Protein AF-A0A838S2W0-F1 (afdb_monomer)

Structure (mmCIF, N/CA/C/O backbone):
data_AF-A0A838S2W0-F1
#
_entry.id   AF-A0A838S2W0-F1
#
loop_
_atom_site.group_PDB
_atom_site.id
_atom_site.type_symbol
_atom_site.label_atom_id
_atom_site.label_alt_id
_atom_site.label_comp_id
_atom_site.label_asym_id
_atom_site.label_entity_id
_atom_site.label_seq_id
_atom_site.pdbx_PDB_ins_code
_atom_site.Cartn_x
_atom_site.Cartn_y
_atom_site.Cartn_z
_atom_site.occupancy
_atom_site.B_iso_or_equiv
_atom_site.auth_seq_id
_atom_site.auth_comp_id
_atom_site.auth_asym_id
_atom_site.auth_atom_id
_atom_site.pdbx_PDB_model_num
ATOM 1 N N . MET A 1 1 ? 4.222 12.326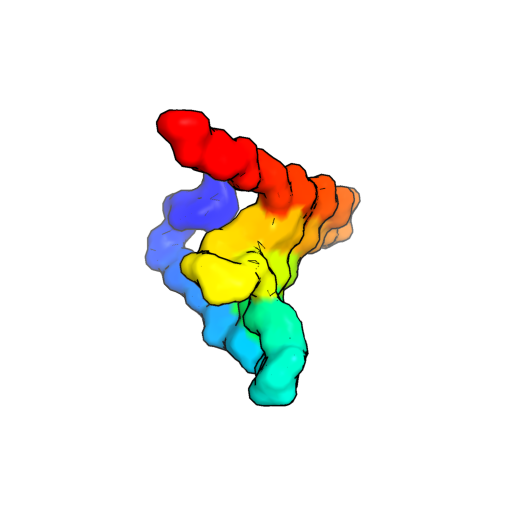 -13.132 1.00 43.62 1 MET A N 1
ATOM 2 C CA . MET A 1 1 ? 3.404 11.794 -12.017 1.00 43.62 1 MET A CA 1
ATOM 3 C C . MET A 1 1 ? 3.253 10.286 -12.200 1.00 43.62 1 MET A C 1
ATOM 5 O O . MET A 1 1 ? 3.037 9.881 -13.336 1.00 43.62 1 MET A O 1
ATOM 9 N N . PRO A 1 2 ? 3.388 9.459 -11.147 1.00 50.50 2 PRO A N 1
ATOM 10 C CA . PRO A 1 2 ? 3.505 7.990 -11.249 1.00 50.50 2 PRO A CA 1
ATOM 11 C C . PRO A 1 2 ? 2.256 7.270 -11.787 1.00 50.50 2 PRO A C 1
ATOM 13 O O . PRO A 1 2 ? 2.321 6.106 -12.159 1.00 50.50 2 PRO A O 1
ATOM 16 N N . TYR A 1 3 ? 1.137 7.986 -11.896 1.00 54.22 3 TYR A N 1
ATOM 17 C CA . TYR A 1 3 ? -0.143 7.489 -12.405 1.00 54.22 3 TYR A CA 1
ATOM 18 C C . TYR A 1 3 ? -0.345 7.713 -13.919 1.00 54.22 3 TYR A C 1
ATOM 20 O O . TYR A 1 3 ? -1.408 7.405 -14.443 1.00 54.22 3 TYR A O 1
ATOM 28 N N . ALA A 1 4 ? 0.629 8.305 -14.623 1.00 51.97 4 ALA A N 1
ATOM 29 C CA . ALA A 1 4 ? 0.387 8.972 -15.910 1.00 51.97 4 ALA A CA 1
ATOM 30 C C . ALA A 1 4 ? 0.770 8.180 -17.177 1.00 51.97 4 ALA A C 1
ATOM 32 O O . ALA A 1 4 ? 0.619 8.712 -18.272 1.00 51.97 4 ALA A O 1
ATOM 33 N N . SER A 1 5 ? 1.270 6.943 -17.079 1.00 61.25 5 SER A N 1
ATOM 34 C CA . SER A 1 5 ? 1.730 6.182 -18.259 1.00 61.25 5 SER A CA 1
ATOM 35 C C . SER A 1 5 ? 0.646 5.335 -18.942 1.00 61.25 5 SER A C 1
ATOM 37 O O . SER A 1 5 ? 0.952 4.604 -19.879 1.00 61.25 5 SER A O 1
ATOM 39 N N . GLY A 1 6 ? -0.608 5.395 -18.478 1.00 61.69 6 GLY A N 1
ATOM 40 C CA . GLY A 1 6 ? -1.727 4.638 -19.058 1.00 61.69 6 GLY A CA 1
ATOM 41 C C . GLY A 1 6 ? -1.735 3.137 -18.735 1.00 61.69 6 GLY A C 1
ATOM 42 O O . GLY A 1 6 ? -2.672 2.442 -19.115 1.00 61.69 6 GLY A O 1
ATOM 43 N N . VAL A 1 7 ? -0.734 2.631 -18.006 1.00 69.25 7 VAL A N 1
ATOM 44 C CA . VAL A 1 7 ? -0.705 1.247 -17.514 1.00 69.25 7 VAL A CA 1
ATOM 45 C C . VAL A 1 7 ? -1.325 1.197 -16.121 1.00 69.25 7 VAL A C 1
ATOM 47 O O . VAL A 1 7 ? -0.838 1.853 -15.198 1.00 69.25 7 VAL A O 1
ATOM 50 N N . ALA A 1 8 ? -2.393 0.410 -15.969 1.00 70.00 8 ALA A N 1
ATOM 51 C CA . ALA A 1 8 ? -3.036 0.204 -14.678 1.00 70.00 8 ALA A CA 1
ATOM 52 C C . ALA A 1 8 ? -2.060 -0.464 -13.689 1.00 70.00 8 ALA A C 1
ATOM 54 O O . ALA A 1 8 ? -1.358 -1.410 -14.064 1.00 70.00 8 ALA A O 1
ATOM 55 N N . PRO A 1 9 ? -1.993 0.003 -12.432 1.00 76.88 9 PRO A N 1
ATOM 56 C CA . PRO A 1 9 ? -1.149 -0.627 -11.434 1.00 76.88 9 PRO A CA 1
ATOM 57 C C . PRO A 1 9 ? -1.665 -2.020 -11.075 1.00 76.88 9 PRO A C 1
ATOM 59 O O . PRO A 1 9 ? -2.871 -2.253 -10.982 1.00 76.88 9 PRO A O 1
ATOM 62 N N . LEU A 1 10 ? -0.737 -2.938 -10.811 1.00 81.56 10 LEU A N 1
ATOM 63 C CA . LEU A 1 10 ? -1.069 -4.240 -10.236 1.00 81.56 10 LEU A CA 1
ATOM 64 C C . LEU A 1 10 ? -1.323 -4.055 -8.745 1.00 81.56 10 LEU A C 1
ATOM 66 O O . LEU A 1 10 ? -0.416 -3.624 -8.037 1.00 81.56 10 LEU A O 1
ATOM 70 N N . ALA A 1 11 ? -2.528 -4.377 -8.279 1.00 88.00 11 ALA A N 1
ATOM 71 C CA . ALA A 1 11 ? -2.925 -4.220 -6.886 1.00 88.00 11 ALA A CA 1
ATOM 72 C C . ALA A 1 11 ? -3.182 -5.573 -6.223 1.00 88.00 11 ALA A C 1
ATOM 74 O O . ALA A 1 11 ? -3.974 -6.372 -6.720 1.00 88.00 11 ALA A O 1
ATOM 75 N N . VAL A 1 12 ? -2.544 -5.815 -5.077 1.00 92.75 12 VAL A N 1
ATOM 76 C CA . VAL A 1 12 ? -2.738 -7.031 -4.279 1.00 92.75 12 VAL A CA 1
ATOM 77 C C . VAL A 1 12 ? -2.942 -6.654 -2.820 1.00 92.75 12 VAL A C 1
ATOM 79 O O . VAL A 1 12 ? -2.152 -5.903 -2.245 1.00 92.75 12 VAL A O 1
ATOM 82 N N . ARG A 1 13 ? -3.989 -7.198 -2.195 1.00 93.94 13 ARG A N 1
ATOM 83 C CA . ARG A 1 13 ? -4.141 -7.139 -0.740 1.00 93.94 13 ARG A CA 1
ATOM 84 C C . ARG A 1 13 ? -3.205 -8.160 -0.100 1.00 93.94 13 ARG A C 1
ATOM 86 O O . ARG A 1 13 ? -3.283 -9.341 -0.414 1.00 93.94 13 ARG A O 1
ATOM 93 N N . ILE A 1 14 ? -2.345 -7.699 0.805 1.00 95.44 14 ILE A N 1
ATOM 94 C CA . ILE A 1 14 ? -1.343 -8.540 1.485 1.00 95.44 14 ILE A CA 1
ATOM 95 C C . ILE A 1 14 ? -1.602 -8.695 2.987 1.00 95.44 14 ILE A C 1
ATOM 97 O O . I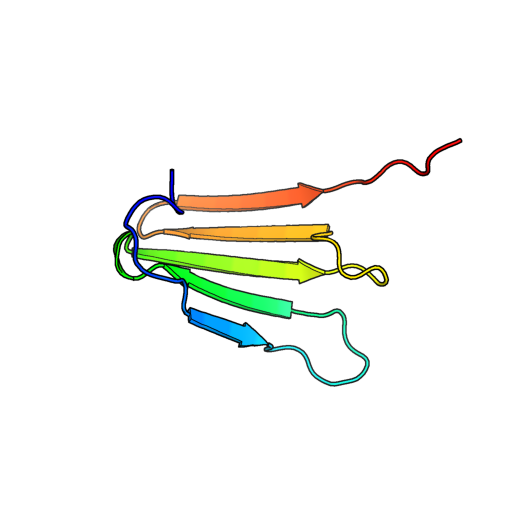LE A 1 14 ? -0.865 -9.403 3.668 1.00 95.44 14 ILE A O 1
ATOM 101 N N . SER A 1 15 ? -2.623 -8.021 3.524 1.00 94.56 15 SER A N 1
ATOM 102 C CA . SER A 1 15 ? -3.037 -8.200 4.915 1.00 94.56 15 SER A CA 1
ATOM 103 C C . SER A 1 15 ? -3.999 -9.371 5.076 1.00 94.56 15 SER A C 1
ATOM 105 O O . SER A 1 15 ? -4.825 -9.642 4.199 1.00 94.56 15 SER A O 1
ATOM 107 N N . ARG A 1 16 ? -3.918 -10.027 6.236 1.00 90.94 16 ARG A N 1
ATOM 108 C CA . ARG A 1 16 ? -4.868 -11.061 6.653 1.00 90.94 16 ARG A CA 1
ATOM 109 C C . ARG A 1 16 ? -6.202 -10.441 7.075 1.00 90.94 16 ARG A C 1
ATOM 111 O O . ARG A 1 16 ? -6.340 -9.221 7.205 1.00 90.94 16 ARG A O 1
ATOM 118 N N . GLU A 1 17 ? -7.206 -11.288 7.254 1.00 85.50 17 GLU A N 1
ATOM 119 C CA . GLU A 1 17 ? -8.466 -10.883 7.873 1.00 85.50 17 GLU A CA 1
ATOM 120 C C . GLU A 1 17 ? -8.222 -10.464 9.332 1.00 85.50 17 GLU A C 1
ATOM 122 O O . GLU A 1 17 ? -7.399 -11.063 10.022 1.00 85.50 17 GLU A O 1
ATOM 127 N N . GLY A 1 18 ? -8.873 -9.386 9.777 1.00 84.25 18 GLY A N 1
ATOM 128 C CA . GLY A 1 18 ? -8.667 -8.802 11.109 1.00 84.25 18 GLY A CA 1
ATOM 129 C C . GLY A 1 18 ? -7.434 -7.898 11.264 1.00 84.25 18 GLY A C 1
ATOM 130 O O . GLY A 1 18 ? -7.304 -7.233 12.287 1.00 84.25 18 GLY A O 1
ATOM 131 N N . GLU A 1 19 ? -6.548 -7.811 10.265 1.00 89.44 19 GLU A N 1
ATOM 132 C CA . GLU A 1 19 ? -5.441 -6.844 10.246 1.00 89.44 19 GLU A CA 1
ATOM 133 C C . GLU A 1 19 ? -5.801 -5.571 9.456 1.00 89.44 19 GLU A C 1
ATOM 135 O O . GLU A 1 19 ? -6.609 -5.646 8.520 1.00 89.44 19 GLU A O 1
ATOM 140 N N . PRO A 1 20 ? -5.147 -4.420 9.740 1.00 90.00 20 PRO A N 1
ATOM 141 C CA . PRO A 1 20 ? -5.261 -3.227 8.904 1.00 90.00 20 PRO A CA 1
ATOM 142 C C . PRO A 1 20 ? -5.055 -3.565 7.428 1.00 90.00 20 PRO A C 1
ATOM 144 O O . PRO A 1 20 ? -4.147 -4.326 7.074 1.00 90.00 20 PRO A O 1
ATOM 147 N N . VAL A 1 21 ? -5.904 -3.019 6.555 1.00 95.62 21 VAL A N 1
ATOM 148 C CA . VAL A 1 21 ? -5.853 -3.354 5.129 1.00 95.62 21 VAL A CA 1
ATOM 149 C C . VAL A 1 21 ? -4.542 -2.844 4.541 1.00 95.62 21 VAL A C 1
ATOM 151 O O . VAL A 1 21 ? -4.252 -1.652 4.595 1.00 95.62 21 VAL A O 1
ATOM 154 N N . ARG A 1 22 ? -3.748 -3.753 3.967 1.00 96.31 22 ARG A N 1
ATOM 155 C CA . ARG A 1 22 ? -2.492 -3.420 3.287 1.00 96.31 22 ARG A CA 1
ATOM 156 C C . ARG A 1 22 ? -2.586 -3.764 1.811 1.00 96.31 22 ARG A C 1
ATOM 158 O O . ARG A 1 22 ? -2.868 -4.916 1.473 1.00 96.31 22 ARG A O 1
ATOM 165 N N . LEU A 1 23 ? -2.323 -2.785 0.952 1.00 95.12 23 LEU A N 1
ATOM 166 C CA . LEU A 1 23 ? -2.340 -2.934 -0.503 1.00 95.12 23 LEU A CA 1
ATOM 167 C C . LEU A 1 23 ? -0.936 -2.722 -1.065 1.00 95.12 23 LEU A C 1
ATOM 169 O O . LEU A 1 23 ? -0.351 -1.656 -0.889 1.00 95.12 23 LEU A O 1
ATOM 173 N N . ALA A 1 24 ? -0.411 -3.723 -1.763 1.00 94.25 24 ALA A N 1
ATOM 174 C CA . ALA A 1 24 ? 0.787 -3.598 -2.577 1.00 94.25 24 ALA A CA 1
ATOM 175 C C . ALA A 1 24 ? 0.386 -3.203 -4.003 1.00 94.25 24 ALA A C 1
ATOM 177 O O . ALA A 1 24 ? -0.398 -3.901 -4.644 1.00 94.25 24 ALA A O 1
ATOM 178 N N . LEU A 1 25 ? 0.925 -2.086 -4.483 1.00 92.38 25 LEU A N 1
ATOM 179 C CA . LEU A 1 25 ? 0.732 -1.548 -5.823 1.00 92.38 25 LEU A CA 1
ATOM 180 C C . LEU A 1 25 ? 2.056 -1.581 -6.589 1.00 92.38 25 LEU A C 1
ATOM 182 O O . LEU A 1 25 ? 3.055 -1.023 -6.134 1.00 92.38 25 LEU A O 1
ATOM 186 N N . GLY A 1 26 ? 2.069 -2.206 -7.762 1.00 89.94 26 GLY A N 1
ATOM 187 C CA . GLY A 1 26 ? 3.183 -2.140 -8.705 1.00 89.94 26 GLY A CA 1
ATOM 188 C C . GLY A 1 26 ? 2.859 -1.209 -9.867 1.00 89.94 26 GLY A C 1
ATOM 189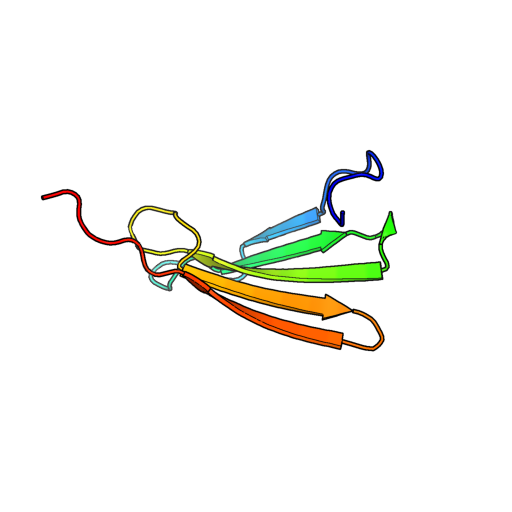 O O . GLY A 1 26 ? 1.803 -1.355 -10.478 1.00 89.94 26 GLY A O 1
ATOM 190 N N . PHE A 1 27 ? 3.778 -0.302 -10.206 1.00 86.19 27 PHE A N 1
ATOM 191 C CA . PHE A 1 27 ? 3.717 0.569 -11.385 1.00 86.19 27 PHE A CA 1
ATOM 192 C C . PHE A 1 27 ? 4.852 0.185 -12.352 1.00 86.19 27 PHE A C 1
ATOM 194 O O . PHE A 1 27 ? 5.913 0.820 -12.333 1.00 86.19 27 PHE A O 1
ATOM 201 N N . PRO A 1 28 ? 4.677 -0.855 -13.197 1.00 79.00 28 PRO A N 1
ATOM 202 C CA . PRO A 1 28 ? 5.767 -1.413 -14.002 1.00 79.00 28 PRO A CA 1
ATOM 203 C C . PRO A 1 28 ? 6.413 -0.384 -14.929 1.00 79.00 28 PRO A C 1
ATOM 205 O O . PRO A 1 28 ? 7.634 -0.284 -14.993 1.00 79.00 28 PRO A O 1
ATOM 208 N N . ALA A 1 29 ? 5.592 0.449 -15.572 1.00 80.00 29 ALA A N 1
ATOM 209 C CA . ALA A 1 29 ? 6.049 1.497 -16.482 1.00 80.00 29 ALA A CA 1
ATOM 210 C C . ALA A 1 29 ? 6.909 2.581 -15.804 1.00 80.00 29 ALA A C 1
ATOM 212 O O . ALA A 1 29 ? 7.641 3.290 -16.487 1.00 80.00 29 ALA A O 1
ATOM 213 N N . ALA A 1 30 ? 6.823 2.722 -14.478 1.00 79.69 30 ALA A N 1
ATOM 214 C CA . ALA A 1 30 ? 7.613 3.676 -13.704 1.00 79.69 30 ALA A CA 1
ATOM 215 C C . ALA A 1 30 ? 8.763 3.012 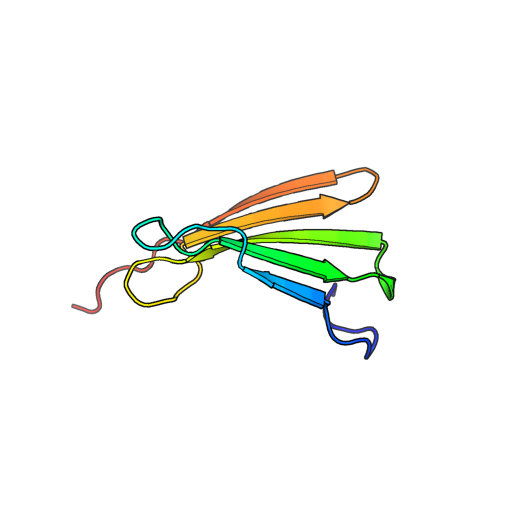-12.925 1.00 79.69 30 ALA A C 1
ATOM 217 O O . ALA A 1 30 ? 9.556 3.722 -12.310 1.00 79.69 30 ALA A O 1
ATOM 218 N N . GLY A 1 31 ? 8.852 1.675 -12.906 1.00 84.00 31 GLY A N 1
ATOM 219 C CA . GLY A 1 31 ? 9.799 0.955 -12.047 1.00 84.00 31 GLY A CA 1
ATOM 220 C C . GLY A 1 31 ? 9.601 1.273 -10.559 1.00 84.00 31 GLY A C 1
ATOM 221 O O . GLY A 1 31 ? 10.573 1.390 -9.812 1.00 84.00 31 GLY A O 1
ATOM 222 N N . GLN A 1 32 ? 8.349 1.485 -10.145 1.00 88.94 32 GLN A N 1
ATOM 223 C CA . GLN A 1 32 ? 7.990 1.910 -8.794 1.00 88.94 32 GLN A CA 1
ATOM 224 C C . GLN A 1 32 ? 7.030 0.926 -8.142 1.00 88.94 32 GLN A C 1
ATOM 226 O O . GLN A 1 32 ? 6.176 0.326 -8.798 1.00 88.94 32 GLN A O 1
ATOM 231 N N . THR A 1 33 ? 7.140 0.807 -6.826 1.00 92.12 33 THR A N 1
ATOM 232 C CA . THR A 1 33 ? 6.184 0.079 -5.998 1.00 92.12 33 THR A CA 1
ATOM 233 C C . THR A 1 33 ? 5.662 0.987 -4.900 1.00 92.12 33 THR A C 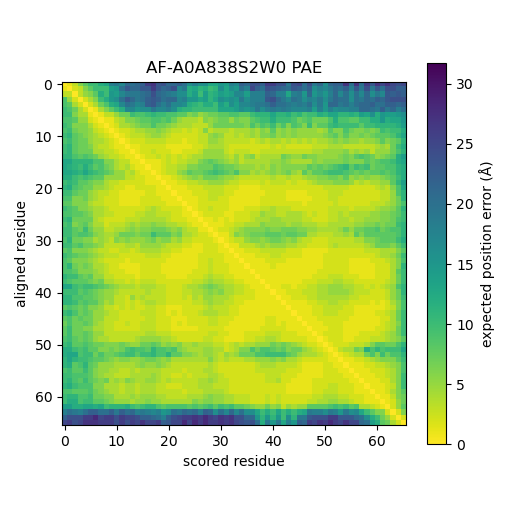1
ATOM 235 O O . THR A 1 33 ? 6.299 1.959 -4.489 1.00 92.12 33 THR A O 1
ATOM 238 N N . THR A 1 34 ? 4.449 0.718 -4.447 1.00 93.06 34 THR A N 1
ATOM 239 C CA . THR A 1 34 ? 3.817 1.461 -3.366 1.00 93.06 34 THR A CA 1
ATOM 240 C C . THR A 1 34 ? 3.105 0.497 -2.440 1.00 93.06 34 THR A C 1
ATOM 242 O O . THR A 1 34 ? 2.340 -0.348 -2.887 1.00 93.06 34 THR A O 1
ATOM 245 N N . LEU A 1 35 ? 3.341 0.636 -1.143 1.00 95.81 35 LEU A N 1
ATOM 246 C CA . LEU A 1 35 ? 2.567 -0.020 -0.103 1.00 95.81 35 LEU A CA 1
ATOM 247 C C . LEU A 1 35 ? 1.621 1.007 0.513 1.00 95.81 35 LEU A C 1
ATOM 249 O O . LEU A 1 35 ? 2.075 2.052 0.976 1.00 95.81 35 LEU A O 1
ATOM 253 N N . LEU A 1 36 ? 0.327 0.705 0.530 1.00 95.88 36 LEU A N 1
ATOM 254 C CA . LEU A 1 36 ? -0.689 1.495 1.216 1.00 95.88 36 LEU A CA 1
ATOM 255 C C . LEU A 1 36 ? -1.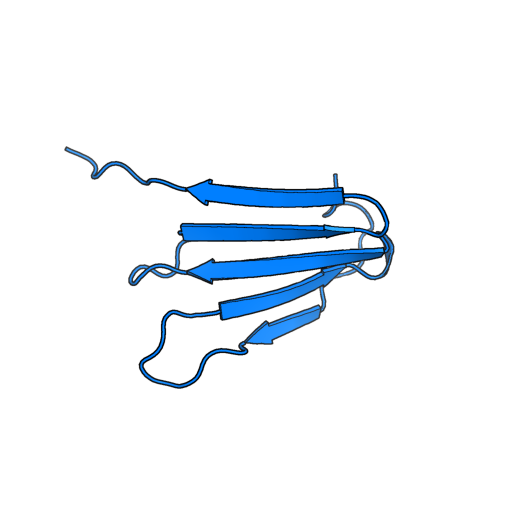175 0.746 2.450 1.00 95.88 36 LEU A C 1
ATOM 257 O O . LEU A 1 36 ? -1.404 -0.463 2.387 1.00 95.88 36 LEU A O 1
ATOM 261 N N . VAL A 1 37 ? -1.373 1.473 3.544 1.00 96.75 37 VAL A N 1
ATOM 262 C CA . VAL A 1 37 ? -2.115 1.002 4.716 1.00 96.75 37 VAL A CA 1
ATOM 263 C C . VAL A 1 37 ? -3.386 1.827 4.807 1.00 96.75 37 VAL A C 1
ATOM 265 O O . VAL A 1 37 ? -3.311 3.058 4.791 1.00 96.75 37 VAL A O 1
ATOM 268 N N . LEU A 1 38 ? -4.535 1.158 4.874 1.00 95.00 38 LEU A N 1
ATOM 269 C CA . LEU A 1 38 ? -5.821 1.825 5.023 1.00 95.00 38 LEU A CA 1
ATOM 270 C C . LEU A 1 38 ? -6.248 1.876 6.491 1.00 95.00 38 LEU A C 1
ATOM 272 O O . LEU A 1 38 ? -5.946 0.956 7.258 1.00 95.00 38 LEU A O 1
ATOM 276 N N . ASP A 1 39 ? -6.948 2.946 6.856 1.00 91.94 39 ASP A N 1
ATOM 277 C CA . ASP A 1 39 ? -7.677 3.037 8.117 1.00 91.94 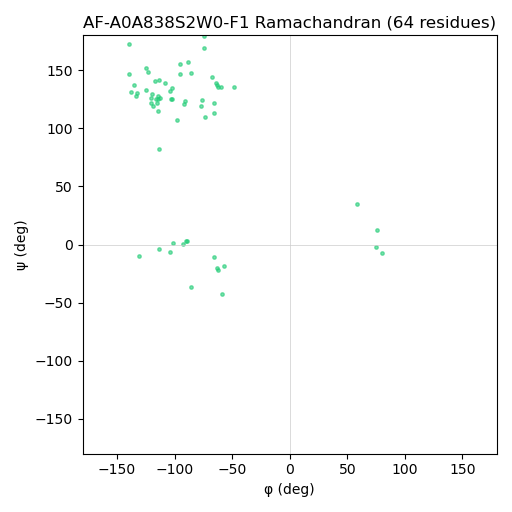39 ASP A CA 1
ATOM 278 C C . ASP A 1 39 ? -8.964 2.192 8.089 1.00 91.94 39 ASP A C 1
ATOM 280 O O . ASP A 1 39 ? -9.296 1.525 7.104 1.00 91.94 39 ASP A O 1
ATOM 284 N N . ASP A 1 40 ? -9.682 2.202 9.206 1.00 90.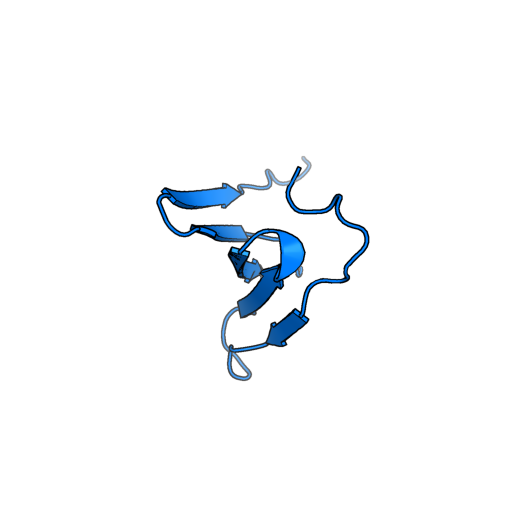56 40 ASP A N 1
ATOM 285 C CA . ASP A 1 40 ? -10.964 1.522 9.397 1.00 90.56 40 ASP A CA 1
ATOM 286 C C . ASP A 1 40 ? -12.080 2.040 8.472 1.00 90.56 40 ASP A C 1
ATOM 288 O O . ASP A 1 40 ? -13.020 1.306 8.169 1.00 90.56 40 ASP A O 1
ATOM 292 N N . GLN A 1 41 ? -11.948 3.264 7.959 1.00 91.44 41 GLN A N 1
ATOM 293 C CA . GLN A 1 41 ? -12.845 3.864 6.970 1.00 91.44 41 GLN A CA 1
ATOM 294 C C . GLN A 1 41 ? -12.408 3.586 5.520 1.00 91.44 41 GLN A C 1
ATOM 296 O O . GLN A 1 41 ? -13.035 4.076 4.579 1.00 91.44 41 GLN A O 1
ATOM 301 N N . GLY A 1 42 ? -11.339 2.809 5.313 1.00 90.06 42 GLY A N 1
ATOM 302 C CA . GLY A 1 42 ? -10.811 2.470 3.992 1.00 90.06 42 GLY A CA 1
ATOM 303 C C . GLY A 1 42 ? -10.021 3.594 3.311 1.00 90.06 42 GLY A C 1
ATOM 304 O O . GLY A 1 42 ? -9.734 3.500 2.117 1.00 90.06 42 GLY A O 1
ATOM 305 N N . ARG A 1 43 ? -9.651 4.656 4.032 1.00 93.44 43 ARG A N 1
ATOM 306 C CA . ARG A 1 43 ? -8.822 5.764 3.529 1.00 93.44 43 ARG A CA 1
ATOM 307 C C . ARG A 1 43 ? -7.345 5.452 3.734 1.00 93.44 43 ARG A C 1
ATOM 309 O O . ARG A 1 43 ? -6.986 4.680 4.611 1.00 93.44 43 ARG A O 1
ATOM 316 N N . ILE A 1 44 ? -6.460 6.070 2.955 1.00 95.19 44 ILE A N 1
ATOM 317 C CA . ILE A 1 44 ? -5.013 5.832 3.063 1.00 95.19 44 ILE A CA 1
ATOM 318 C C . ILE A 1 44 ? -4.480 6.509 4.329 1.00 95.19 44 ILE A C 1
ATOM 320 O O . ILE A 1 44 ? -4.371 7.726 4.367 1.00 95.19 44 ILE A O 1
ATOM 324 N N . ALA A 1 45 ? -4.090 5.731 5.335 1.00 95.75 45 ALA A N 1
ATOM 325 C CA . ALA A 1 45 ? -3.439 6.238 6.543 1.00 95.75 45 ALA A CA 1
ATOM 326 C C . ALA A 1 45 ? -1.919 6.364 6.364 1.00 95.75 45 ALA A C 1
ATOM 328 O O . ALA A 1 45 ? -1.295 7.309 6.850 1.00 95.75 45 ALA A O 1
ATOM 329 N N . GLU A 1 46 ? -1.311 5.427 5.633 1.00 96.69 46 GLU A N 1
ATOM 330 C CA . GLU A 1 46 ? 0.119 5.438 5.330 1.00 96.69 46 GLU A CA 1
ATOM 331 C C . GLU A 1 46 ? 0.402 5.017 3.893 1.00 96.69 46 GLU A C 1
ATOM 333 O O . GLU A 1 46 ? -0.268 4.150 3.329 1.00 96.69 46 GLU A O 1
ATOM 338 N N . GLN A 1 47 ? 1.450 5.604 3.323 1.00 96.38 47 GLN A N 1
ATOM 339 C CA . GLN A 1 47 ? 1.982 5.256 2.016 1.00 96.38 47 GLN A CA 1
ATOM 340 C C . GLN A 1 47 ? 3.502 5.137 2.097 1.00 96.38 47 GLN A C 1
ATOM 342 O O . GLN A 1 47 ? 4.175 6.079 2.506 1.00 96.38 47 GLN A O 1
ATOM 347 N N . THR A 1 48 ? 4.042 4.017 1.626 1.00 96.62 48 THR A N 1
ATOM 348 C CA . THR A 1 48 ? 5.476 3.846 1.376 1.00 96.62 48 THR A CA 1
ATOM 349 C C . THR A 1 48 ? 5.690 3.665 -0.117 1.00 96.62 48 THR A C 1
ATOM 351 O O . THR A 1 48 ? 5.248 2.668 -0.681 1.00 96.62 48 THR A O 1
ATOM 354 N N . LEU A 1 49 ? 6.367 4.612 -0.759 1.00 94.06 49 LEU A N 1
ATOM 355 C CA . LEU A 1 49 ? 6.746 4.553 -2.166 1.00 94.06 49 LEU A CA 1
ATOM 356 C C . LEU A 1 49 ? 8.219 4.171 -2.274 1.00 94.06 49 LEU A C 1
ATOM 358 O O . LEU A 1 49 ? 9.082 4.838 -1.701 1.00 94.06 49 LEU A O 1
ATOM 362 N N . ALA A 1 50 ? 8.503 3.118 -3.032 1.00 92.88 50 ALA A N 1
ATOM 363 C CA . ALA A 1 50 ? 9.853 2.677 -3.332 1.00 92.88 50 ALA A CA 1
ATOM 364 C C . ALA A 1 50 ? 10.129 2.778 -4.836 1.00 92.88 50 ALA A C 1
ATOM 366 O O . ALA A 1 50 ? 9.291 2.479 -5.688 1.00 92.88 50 ALA A O 1
ATOM 367 N N . SER A 1 51 ? 11.342 3.207 -5.153 1.00 88.69 51 SER A N 1
ATOM 368 C CA . SER A 1 51 ? 11.916 3.251 -6.495 1.00 88.69 51 SER A CA 1
ATOM 369 C C . SER A 1 51 ? 13.377 2.815 -6.412 1.00 88.69 51 SER A C 1
ATOM 371 O O . SER A 1 51 ? 13.925 2.702 -5.317 1.00 88.69 51 SER A O 1
ATOM 373 N N . GLY A 1 52 ? 14.047 2.638 -7.552 1.00 85.69 52 GLY A N 1
ATOM 374 C CA . GLY A 1 52 ? 15.441 2.177 -7.570 1.00 85.69 52 GLY A CA 1
ATOM 375 C C . GLY A 1 52 ? 16.444 3.037 -6.779 1.00 85.69 52 GLY A C 1
ATOM 376 O O .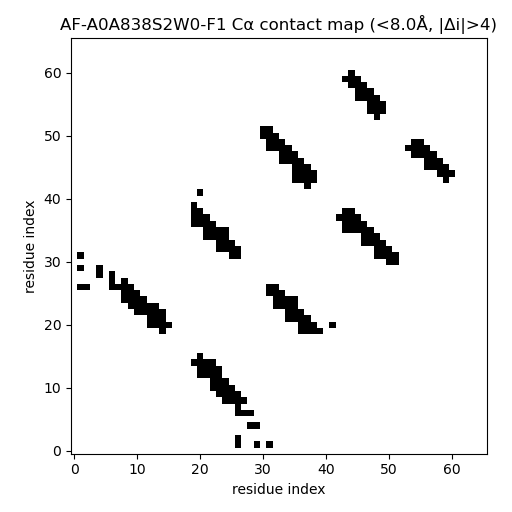 GLY A 1 52 ? 17.525 2.550 -6.470 1.00 85.69 52 GLY A O 1
ATOM 377 N N . LYS A 1 53 ? 16.120 4.297 -6.448 1.00 88.94 53 LYS A N 1
ATOM 378 C CA . LYS A 1 53 ? 17.022 5.212 -5.714 1.00 88.94 53 LYS A CA 1
ATOM 379 C C . LYS A 1 53 ? 16.386 5.924 -4.522 1.00 88.94 53 LYS A C 1
ATOM 381 O O . LYS A 1 53 ? 17.094 6.578 -3.762 1.00 88.94 53 LYS A O 1
ATOM 386 N N . HIS A 1 54 ? 15.068 5.836 -4.366 1.00 90.06 54 HIS A N 1
ATOM 387 C CA . HIS A 1 54 ? 14.339 6.615 -3.370 1.00 90.06 54 HIS A CA 1
ATOM 388 C C . HIS A 1 54 ? 13.326 5.748 -2.641 1.00 90.06 54 HIS A C 1
ATOM 390 O O . HIS A 1 54 ? 12.585 4.990 -3.271 1.00 90.06 54 HIS A O 1
ATOM 396 N N . LEU A 1 55 ? 13.275 5.937 -1.326 1.00 94.00 55 LEU A N 1
ATOM 397 C CA . LEU A 1 55 ? 12.240 5.425 -0.446 1.00 94.00 55 LEU A CA 1
ATOM 398 C C . LEU A 1 55 ? 11.585 6.620 0.243 1.00 94.00 55 LEU A C 1
ATOM 400 O O . LEU A 1 55 ? 12.262 7.403 0.907 1.00 94.00 55 LEU A O 1
ATOM 404 N N . VAL A 1 56 ? 10.277 6.766 0.068 1.00 94.75 56 VAL A N 1
ATOM 405 C CA . VAL A 1 56 ? 9.494 7.869 0.632 1.00 94.75 56 VAL A CA 1
ATOM 406 C C . VAL A 1 56 ? 8.357 7.283 1.454 1.00 94.75 56 VAL A C 1
ATOM 408 O O . VAL A 1 56 ? 7.658 6.389 0.981 1.00 94.75 56 VAL A O 1
ATOM 411 N N . ARG A 1 57 ? 8.154 7.789 2.674 1.00 96.44 57 ARG A N 1
ATOM 412 C CA . ARG A 1 57 ? 7.024 7.411 3.529 1.00 96.44 57 ARG A CA 1
ATOM 413 C C . ARG A 1 57 ? 6.195 8.641 3.866 1.00 96.44 57 ARG A C 1
ATOM 415 O O . ARG A 1 57 ? 6.721 9.616 4.394 1.00 96.44 57 ARG A O 1
ATOM 422 N N . HIS A 1 58 ? 4.903 8.568 3.588 1.00 95.88 58 HIS A N 1
ATOM 423 C CA . HIS A 1 58 ? 3.913 9.565 3.965 1.00 95.88 58 HIS A CA 1
ATOM 424 C C . HIS A 1 58 ? 2.938 8.967 4.973 1.00 95.88 58 HIS A C 1
ATOM 426 O O . HIS A 1 58 ? 2.531 7.810 4.852 1.00 95.88 58 HIS A O 1
ATOM 432 N N . ARG A 1 59 ? 2.538 9.782 5.947 1.00 96.38 59 ARG A N 1
ATOM 433 C CA . ARG A 1 59 ? 1.447 9.481 6.871 1.00 96.38 59 ARG A CA 1
ATOM 434 C C . ARG A 1 59 ? 0.388 10.554 6.709 1.00 96.38 59 ARG A C 1
ATOM 436 O O . ARG A 1 59 ? 0.709 11.740 6.740 1.00 96.38 59 ARG A O 1
ATOM 443 N N . PHE A 1 60 ? -0.851 10.128 6.529 1.00 94.31 60 PHE A N 1
ATOM 444 C CA . PHE A 1 60 ? -1.985 11.016 6.344 1.00 94.31 60 PHE A CA 1
ATOM 445 C C . PHE A 1 60 ? -2.770 11.088 7.646 1.00 94.31 60 PHE A C 1
ATOM 447 O O . PHE A 1 60 ? -3.018 10.075 8.300 1.00 94.31 60 PHE A O 1
ATOM 454 N N . VAL A 1 61 ? -3.134 12.307 8.030 1.00 92.88 61 VAL A N 1
ATOM 455 C CA . VAL A 1 61 ? -3.993 12.571 9.181 1.00 92.88 61 VAL A CA 1
ATOM 456 C C . VAL A 1 61 ? -5.231 13.267 8.650 1.00 92.88 61 VAL A C 1
ATOM 458 O O . VAL A 1 61 ? -5.135 14.332 8.042 1.00 92.88 61 VAL A O 1
ATOM 461 N N . TYR A 1 62 ? -6.382 12.642 8.860 1.00 89.81 62 TYR A N 1
ATOM 462 C CA . TYR A 1 62 ? -7.676 13.204 8.509 1.00 89.81 62 TYR A CA 1
ATOM 463 C C . TYR A 1 62 ? -8.266 13.834 9.772 1.00 89.81 62 TYR A C 1
ATOM 465 O O . TYR A 1 62 ? -8.630 13.088 10.681 1.00 89.81 62 TYR A O 1
ATOM 473 N N . PRO A 1 63 ? -8.319 15.173 9.886 1.00 87.88 63 PRO A N 1
ATOM 474 C CA . PRO A 1 63 ? -9.018 15.796 10.999 1.00 87.88 63 PRO A CA 1
ATOM 475 C C . PRO A 1 63 ? -10.503 15.436 10.911 1.00 87.88 63 PRO A C 1
ATOM 477 O O . PRO A 1 63 ? -11.082 15.439 9.820 1.00 87.88 63 PRO A O 1
ATOM 480 N N . GLU A 1 64 ? -11.117 15.110 12.046 1.00 78.19 64 GLU A N 1
ATOM 481 C CA . GLU A 1 64 ? -12.565 14.937 12.094 1.00 78.19 64 GLU A CA 1
ATOM 482 C C . GLU A 1 64 ? -13.235 16.249 11.678 1.00 78.19 64 GLU A C 1
ATOM 484 O O . GLU A 1 64 ? -12.808 17.340 12.069 1.00 78.19 64 GLU A O 1
ATOM 489 N N . ARG A 1 65 ? -14.260 16.156 10.826 1.00 61.41 65 ARG A N 1
ATOM 490 C CA . ARG A 1 65 ? -15.110 17.310 10.533 1.00 61.41 65 ARG A CA 1
ATOM 491 C C . ARG A 1 65 ? -15.846 17.647 11.832 1.00 61.41 65 ARG A C 1
ATOM 493 O O . ARG A 1 65 ? -16.635 16.823 12.286 1.00 61.41 65 ARG A O 1
ATOM 500 N N . ALA A 1 66 ? -15.539 18.807 12.412 1.00 48.62 66 ALA A N 1
ATOM 501 C CA . ALA A 1 66 ? -16.362 19.429 13.447 1.00 48.62 66 ALA A CA 1
ATOM 502 C C . ALA A 1 66 ? -17.779 19.715 12.926 1.00 48.62 66 ALA A C 1
ATOM 504 O O . ALA A 1 66 ? -17.916 19.951 11.698 1.00 48.62 66 ALA A O 1
#

Solvent-accessible surface area (backbone atoms only — not comparable to full-atom values): 4099 Å² total; per-residue (Å²): 113,94,84,70,82,83,70,81,60,52,75,42,78,76,46,60,88,97,48,68,49,29,37,42,34,37,32,77,96,71,59,32,39,33,41,36,32,29,46,97,86,69,46,71,35,32,39,39,40,39,42,94,88,48,79,48,76,49,76,54,82,81,78,79,84,126

pLDDT: mean 85.83, std 13.42, range [43.62, 96.75]

Secondary structure (DSSP, 8-state):
-TT-SSPPPEEEE-PPTTSPPEEEEEEGGGTEEEEEEE-TTS-EEEEEEEESS-EEEEE-------

Foldseek 3Di:
DLVPPPDAWDWDFPDDPPDFTWIWTHSPVQQKIKIFTADPVRHTQKIWIDHPPDTDIDGDDDDDDD

Mean predicted aligned error: 6.07 Å

Sequence (66 aa):
MPYASGVAPLAVRISREGEPVRLALGFPAAGQTTLLVLDDQGRIAEQTLASGKHLVRHRFVYPERA

Radius of gyration: 13.23 Å; Cα contacts (8 Å, |Δi|>4): 118; chains: 1; bounding box: 33×30×32 Å

Nearest PDB structures (foldseek):
  8cm1-assembly1_A  TM=5.563E-01  e=1.493E+00  Vibrio cholerae
  6lja-assembly1_A  TM=4.855E-01  e=2.987E+00  Bacteroides intestinalis DSM 17393
  6ljl-assembly1_A  TM=4.827E-01  e=3.552E+00  Bacteroides intestinalis DSM 17393
  8wo8-assembly1_A-3  TM=6.544E-01  e=5.322E+00  Pyrococcus furiosus DSM 3638
  8uxx-assembly1_D  TM=5.352E-01  e=8.951E+00  Schizosaccharomyces pombe